Protein AF-A0A2V9IGB1-F1 (afdb_monomer)

Structure (mmCIF, N/CA/C/O backbone):
data_AF-A0A2V9IGB1-F1
#
_entry.id   AF-A0A2V9IGB1-F1
#
loop_
_atom_site.group_PDB
_atom_site.id
_atom_site.type_symbol
_atom_site.label_atom_id
_atom_site.label_alt_id
_atom_site.label_comp_id
_atom_site.label_asym_id
_atom_site.label_entity_id
_atom_site.label_seq_id
_atom_site.pdbx_PDB_ins_code
_atom_site.Cartn_x
_atom_site.Cartn_y
_atom_site.Cartn_z
_atom_site.occupancy
_atom_site.B_iso_or_equiv
_atom_site.auth_seq_id
_atom_site.auth_comp_id
_atom_site.auth_asym_id
_atom_site.auth_atom_id
_atom_site.pdbx_PDB_model_num
ATOM 1 N N . MET A 1 1 ? -12.750 -5.249 -9.986 1.00 53.78 1 MET A N 1
ATOM 2 C CA . MET A 1 1 ? -11.640 -4.457 -9.427 1.00 53.78 1 MET A CA 1
ATOM 3 C C . MET A 1 1 ? -12.175 -3.079 -9.100 1.00 53.78 1 MET A C 1
ATOM 5 O O . MET A 1 1 ? -12.977 -2.564 -9.880 1.00 53.78 1 MET A O 1
ATOM 9 N N . ALA A 1 2 ? -11.853 -2.563 -7.915 1.00 64.25 2 ALA A N 1
ATOM 10 C CA . ALA A 1 2 ? -12.215 -1.205 -7.528 1.00 64.25 2 ALA A CA 1
ATOM 11 C C . ALA A 1 2 ? -11.298 -0.230 -8.270 1.00 64.25 2 ALA A C 1
ATOM 13 O O . ALA A 1 2 ? -10.141 -0.547 -8.524 1.00 64.25 2 ALA A O 1
ATOM 14 N N . LYS A 1 3 ? -11.817 0.936 -8.647 1.00 85.62 3 LYS A N 1
ATOM 15 C CA . LYS A 1 3 ? -10.981 1.981 -9.240 1.00 85.62 3 LYS A CA 1
ATOM 16 C C . LYS A 1 3 ? -10.212 2.690 -8.135 1.00 85.62 3 LYS A C 1
ATOM 18 O O . LYS A 1 3 ? -10.813 3.018 -7.112 1.00 85.62 3 LYS A O 1
ATOM 23 N N . VAL A 1 4 ? -8.923 2.948 -8.340 1.00 94.12 4 VAL A N 1
ATOM 24 C CA . VAL A 1 4 ? -8.075 3.570 -7.315 1.00 94.12 4 VAL A CA 1
ATOM 25 C C . VAL A 1 4 ? -8.613 4.940 -6.880 1.00 94.12 4 VAL A C 1
ATOM 27 O O . VAL A 1 4 ? -8.584 5.266 -5.700 1.00 94.12 4 VAL A O 1
ATOM 30 N N . GLU A 1 5 ? -9.245 5.686 -7.788 1.00 93.38 5 GLU A N 1
ATOM 31 C CA . GLU A 1 5 ? -9.836 7.006 -7.528 1.00 93.38 5 GLU A CA 1
ATOM 32 C C . GLU A 1 5 ? -11.113 6.955 -6.671 1.00 93.38 5 GLU A C 1
ATOM 34 O O . GLU A 1 5 ? -11.655 7.990 -6.288 1.00 93.38 5 GLU A O 1
ATOM 39 N N . GLN A 1 6 ? -11.637 5.757 -6.397 1.00 93.75 6 GLN 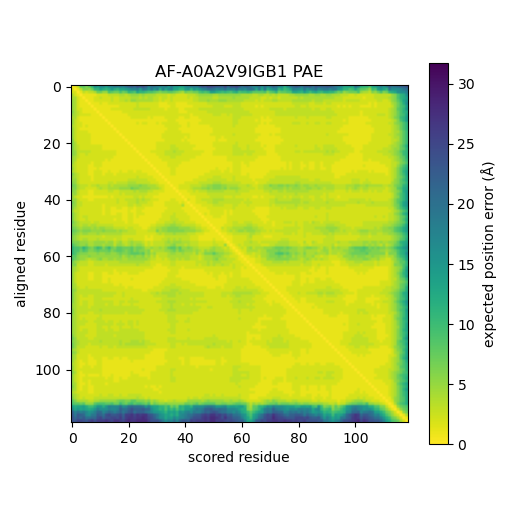A N 1
ATOM 40 C CA . GLN A 1 6 ? -12.736 5.546 -5.449 1.00 93.75 6 GLN A CA 1
ATOM 41 C C . GLN A 1 6 ? -12.230 5.263 -4.031 1.00 93.75 6 GLN A C 1
ATOM 43 O O . GLN A 1 6 ? -13.033 5.283 -3.100 1.00 93.75 6 GLN A O 1
ATOM 48 N N . LEU A 1 7 ? -10.934 4.976 -3.880 1.00 96.12 7 LEU A N 1
ATOM 49 C CA . LEU A 1 7 ? -10.313 4.545 -2.630 1.00 96.12 7 LEU A CA 1
ATOM 50 C C . LEU A 1 7 ? -9.222 5.491 -2.137 1.00 96.12 7 LEU A C 1
ATOM 52 O O . LEU A 1 7 ? -8.964 5.494 -0.940 1.00 96.12 7 LEU A O 1
ATOM 56 N N . ILE A 1 8 ? -8.577 6.258 -3.018 1.00 97.31 8 ILE A N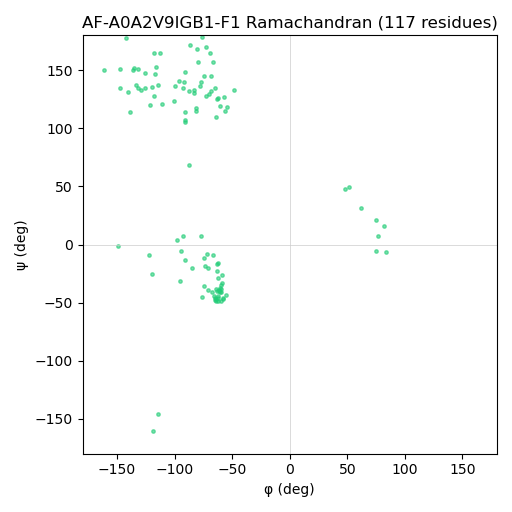 1
ATOM 57 C CA . ILE A 1 8 ? -7.486 7.178 -2.687 1.00 97.31 8 ILE A CA 1
ATOM 58 C C . ILE A 1 8 ? -7.753 8.545 -3.331 1.00 97.31 8 ILE A C 1
ATOM 60 O O . ILE A 1 8 ? -8.123 8.621 -4.506 1.00 97.31 8 ILE A O 1
ATOM 64 N N . ASP A 1 9 ? -7.569 9.628 -2.569 1.00 96.81 9 ASP A N 1
ATOM 65 C CA . ASP A 1 9 ? -7.760 10.983 -3.086 1.00 96.81 9 ASP A CA 1
ATOM 66 C C . ASP A 1 9 ? -6.716 11.367 -4.153 1.00 96.81 9 ASP A C 1
ATOM 68 O O . ASP A 1 9 ? -5.621 10.808 -4.237 1.00 96.81 9 ASP A O 1
ATOM 72 N N . ALA A 1 10 ? -7.063 12.338 -5.000 1.00 96.31 10 ALA A N 1
ATOM 73 C CA . ALA A 1 10 ? -6.245 12.695 -6.159 1.00 96.31 10 ALA A CA 1
ATOM 74 C C . ALA A 1 10 ? -4.835 13.179 -5.779 1.00 96.31 10 ALA A C 1
ATOM 76 O O . ALA A 1 10 ? -3.863 12.798 -6.428 1.00 96.31 10 ALA A O 1
ATOM 77 N N . SER A 1 11 ? -4.717 13.980 -4.716 1.00 97.00 11 SER A N 1
ATOM 78 C CA . SER A 1 11 ? -3.425 14.466 -4.218 1.00 97.00 11 SER A CA 1
ATOM 79 C C . SER A 1 11 ? -2.530 13.335 -3.717 1.00 97.00 11 SER A C 1
ATOM 81 O O . SER A 1 11 ? -1.323 13.348 -3.936 1.00 97.00 11 SER A O 1
ATOM 83 N N . SER A 1 12 ? -3.118 12.339 -3.062 1.00 97.94 12 SER A N 1
ATOM 84 C CA . SER A 1 12 ? -2.409 11.198 -2.500 1.00 97.94 12 SER A CA 1
ATOM 85 C C . SER A 1 12 ? -1.973 10.232 -3.598 1.00 97.94 12 SER A C 1
ATOM 87 O O . SER A 1 12 ? -0.869 9.703 -3.526 1.00 97.94 12 SER A O 1
ATOM 89 N N . LEU A 1 13 ? -2.778 10.061 -4.653 1.00 98.12 13 LEU A N 1
ATOM 90 C CA . LEU A 1 13 ? -2.370 9.322 -5.853 1.00 98.12 13 LEU A CA 1
ATOM 91 C C . LEU A 1 13 ? -1.121 9.931 -6.498 1.00 98.12 13 LEU A C 1
ATOM 93 O O . LEU A 1 13 ? -0.192 9.205 -6.847 1.00 98.12 13 LEU A O 1
ATOM 97 N N . GLU A 1 14 ? -1.091 11.255 -6.653 1.00 98.06 14 GLU A N 1
ATOM 98 C CA . GLU A 1 14 ? 0.059 11.970 -7.215 1.00 98.06 14 GLU A CA 1
ATOM 99 C C . GLU A 1 14 ? 1.294 11.829 -6.313 1.00 98.06 14 GLU A C 1
ATOM 101 O O . GLU A 1 14 ? 2.337 11.366 -6.775 1.00 98.06 14 GLU A O 1
ATOM 106 N N . ALA A 1 15 ? 1.146 12.064 -5.005 1.00 98.44 15 ALA A N 1
ATOM 107 C CA . ALA A 1 15 ? 2.233 11.918 -4.036 1.00 98.44 15 ALA A CA 1
ATOM 108 C C . ALA A 1 15 ? 2.802 10.487 -3.969 1.00 98.44 15 ALA A C 1
ATOM 110 O O . ALA A 1 15 ? 4.013 10.295 -3.815 1.00 98.44 15 ALA A O 1
ATOM 111 N N . MET A 1 16 ? 1.953 9.460 -4.090 1.00 98.62 16 MET A N 1
ATOM 112 C CA . MET A 1 16 ? 2.404 8.067 -4.150 1.00 98.62 16 MET A CA 1
ATOM 113 C C . MET A 1 16 ? 3.238 7.799 -5.401 1.00 98.62 16 MET A C 1
ATOM 115 O O . MET A 1 16 ? 4.299 7.187 -5.288 1.00 98.62 16 MET A O 1
ATOM 119 N N . ARG A 1 17 ? 2.787 8.264 -6.574 1.00 98.69 17 ARG A N 1
ATOM 120 C CA . ARG A 1 17 ? 3.520 8.097 -7.841 1.00 98.69 17 ARG A CA 1
ATOM 121 C C . ARG A 1 17 ? 4.896 8.745 -7.767 1.00 98.69 17 ARG A C 1
ATOM 123 O O . ARG A 1 17 ? 5.882 8.078 -8.064 1.00 98.69 17 ARG A O 1
ATOM 130 N N . GLU A 1 18 ? 4.961 9.990 -7.296 1.00 98.56 18 GLU A N 1
ATOM 131 C CA . GLU A 1 18 ? 6.225 10.705 -7.089 1.00 98.56 18 GLU A CA 1
ATOM 132 C C . GLU A 1 18 ? 7.143 9.937 -6.129 1.00 98.56 18 GLU A C 1
ATOM 134 O O . GLU A 1 18 ? 8.304 9.684 -6.440 1.00 98.56 18 GLU A O 1
ATOM 139 N N . THR A 1 19 ? 6.611 9.465 -4.998 1.00 98.75 19 THR A N 1
ATOM 140 C CA . THR A 1 19 ? 7.404 8.712 -4.015 1.00 98.75 19 THR A CA 1
ATOM 141 C C . THR A 1 19 ? 7.948 7.395 -4.585 1.00 98.75 19 THR A C 1
ATOM 143 O O . THR A 1 19 ? 9.085 7.012 -4.296 1.00 98.75 19 THR A O 1
ATOM 146 N N . ILE A 1 20 ? 7.148 6.674 -5.374 1.00 98.75 20 ILE A N 1
ATOM 147 C CA . ILE A 1 20 ? 7.568 5.422 -6.021 1.00 98.75 20 ILE A CA 1
ATOM 148 C C . ILE A 1 20 ? 8.639 5.712 -7.078 1.00 98.75 20 ILE A C 1
ATOM 150 O O . ILE A 1 20 ? 9.631 4.984 -7.167 1.00 98.75 20 ILE A O 1
ATOM 154 N N . GLU A 1 21 ? 8.486 6.789 -7.850 1.00 98.56 21 GLU A N 1
ATOM 155 C CA . GLU A 1 21 ? 9.483 7.228 -8.827 1.00 98.56 21 GLU A CA 1
ATOM 156 C C . GLU A 1 21 ? 10.811 7.608 -8.153 1.00 98.56 21 GLU A C 1
ATOM 158 O O . GLU A 1 21 ? 11.873 7.141 -8.573 1.00 98.56 21 GLU A O 1
ATOM 163 N N . GLU A 1 22 ? 10.771 8.354 -7.046 1.00 98.56 22 GLU A N 1
ATOM 164 C CA . GLU A 1 22 ? 11.945 8.669 -6.219 1.00 98.56 22 GLU A CA 1
ATOM 165 C C . GLU A 1 22 ? 12.625 7.406 -5.668 1.00 98.56 22 GLU A C 1
ATOM 167 O O . GLU A 1 22 ? 13.856 7.330 -5.579 1.00 98.56 22 GLU A O 1
ATOM 172 N N . ALA A 1 23 ? 11.833 6.378 -5.349 1.00 98.50 23 ALA A N 1
ATOM 173 C CA . ALA A 1 23 ? 12.309 5.054 -4.963 1.00 98.50 23 ALA A CA 1
ATOM 174 C C . ALA A 1 23 ? 12.788 4.202 -6.156 1.00 98.50 23 ALA A C 1
ATOM 176 O O . ALA A 1 23 ? 13.124 3.031 -5.976 1.00 98.50 23 ALA A O 1
ATOM 177 N N . ARG A 1 24 ? 12.871 4.775 -7.366 1.00 98.31 24 ARG A N 1
ATOM 178 C CA . ARG A 1 24 ? 13.292 4.117 -8.618 1.00 98.31 24 ARG A CA 1
ATOM 179 C C . ARG A 1 24 ? 12.381 2.961 -9.032 1.00 98.31 24 ARG A C 1
ATOM 181 O O . ARG A 1 24 ? 12.844 1.992 -9.629 1.00 98.31 24 ARG A O 1
ATOM 188 N N . GLY A 1 25 ? 11.097 3.056 -8.696 1.00 98.25 25 GLY A N 1
ATOM 189 C CA . GLY A 1 25 ? 10.107 2.013 -8.952 1.00 98.25 25 GLY A CA 1
ATOM 190 C C . GLY A 1 25 ? 10.183 0.822 -7.997 1.00 98.25 25 GLY A C 1
ATOM 191 O O . GLY A 1 25 ? 9.479 -0.159 -8.228 1.00 98.25 25 GLY A O 1
ATOM 192 N N . ASN A 1 26 ? 11.012 0.887 -6.949 1.00 98.69 26 ASN A N 1
ATOM 193 C CA . ASN A 1 26 ? 11.030 -0.129 -5.901 1.00 98.69 26 ASN A CA 1
ATOM 194 C C . ASN A 1 26 ? 9.756 -0.077 -5.056 1.00 98.69 26 ASN A C 1
ATOM 196 O O . ASN A 1 26 ? 9.002 0.897 -5.067 1.00 98.69 26 ASN A O 1
ATOM 200 N N . GLU A 1 27 ? 9.543 -1.140 -4.293 1.00 98.56 27 GLU A N 1
ATOM 201 C CA . GLU A 1 27 ? 8.442 -1.235 -3.353 1.00 98.56 27 GLU A CA 1
ATOM 202 C C . GLU A 1 27 ? 8.580 -0.204 -2.221 1.00 98.56 27 GLU A C 1
ATOM 204 O O . GLU A 1 27 ? 9.651 -0.001 -1.637 1.00 98.56 27 GLU A O 1
ATOM 209 N N . VAL A 1 28 ? 7.478 0.465 -1.910 1.00 98.75 28 VAL A N 1
ATOM 210 C CA . VAL A 1 28 ? 7.342 1.484 -0.876 1.00 98.75 28 VAL A CA 1
ATOM 211 C C . VAL A 1 28 ? 6.149 1.111 -0.009 1.00 98.75 28 VAL A C 1
ATOM 213 O O . VAL A 1 28 ? 5.077 0.791 -0.512 1.00 98.75 28 VAL A O 1
ATOM 216 N N . PHE A 1 29 ? 6.337 1.173 1.306 1.00 98.44 29 PHE A N 1
ATOM 217 C CA . PHE A 1 29 ? 5.287 0.921 2.284 1.00 98.44 29 PHE A CA 1
ATOM 218 C C . PHE A 1 29 ? 4.746 2.250 2.798 1.00 98.44 29 PHE A C 1
ATOM 220 O O . PHE A 1 29 ? 5.496 3.075 3.331 1.00 98.44 29 PHE A O 1
ATOM 227 N N . PHE A 1 30 ? 3.445 2.445 2.660 1.00 98.50 30 PHE A N 1
ATOM 228 C CA . PHE A 1 30 ? 2.723 3.655 3.007 1.00 98.50 30 PHE A CA 1
ATOM 229 C C . PHE A 1 30 ? 1.718 3.396 4.129 1.00 98.50 30 PHE A C 1
ATOM 231 O O . PHE A 1 30 ? 1.171 2.302 4.267 1.00 98.50 30 PHE A O 1
ATOM 238 N N . LEU A 1 31 ? 1.430 4.446 4.890 1.00 98.00 31 LEU A N 1
ATOM 239 C CA . LEU A 1 31 ? 0.264 4.543 5.760 1.00 98.00 31 LEU A CA 1
ATOM 240 C C . LEU A 1 31 ? -0.648 5.643 5.226 1.00 98.00 31 LEU A C 1
ATOM 242 O O . LEU A 1 31 ? -0.165 6.719 4.890 1.00 98.00 31 LEU A O 1
ATOM 246 N N . ALA A 1 32 ? -1.948 5.387 5.209 1.00 97.44 32 ALA A N 1
ATOM 247 C CA . ALA A 1 32 ? -2.977 6.355 4.872 1.00 97.44 32 ALA A CA 1
ATOM 248 C C . ALA A 1 32 ? -4.022 6.435 5.987 1.00 97.44 32 ALA A C 1
ATOM 250 O O . ALA A 1 32 ? -4.339 5.433 6.640 1.00 97.44 32 ALA A O 1
ATOM 251 N N . ARG A 1 33 ? -4.588 7.626 6.180 1.00 96.12 33 ARG A N 1
ATOM 252 C CA . ARG A 1 33 ? -5.792 7.823 6.993 1.00 96.12 33 ARG A CA 1
ATOM 253 C C . ARG A 1 33 ? -7.014 7.716 6.095 1.00 96.12 33 ARG A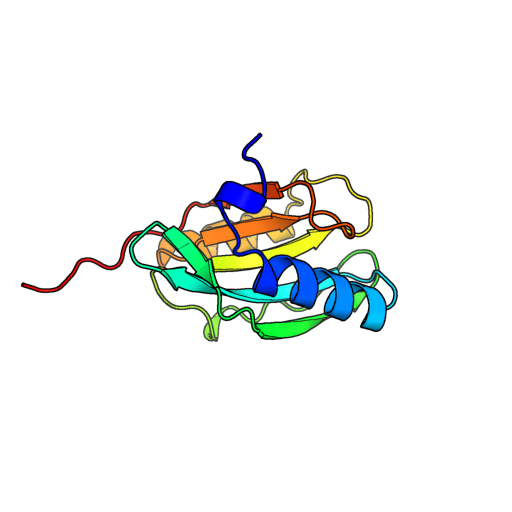 C 1
ATOM 255 O O . ARG A 1 33 ? -6.942 8.055 4.919 1.00 96.12 33 ARG A O 1
ATOM 262 N N . LEU A 1 34 ? -8.125 7.234 6.642 1.00 95.00 34 LEU A N 1
ATOM 263 C CA . LEU A 1 34 ? -9.408 7.271 5.949 1.00 95.00 34 LEU A CA 1
ATOM 264 C C . LEU A 1 34 ? -10.243 8.446 6.444 1.00 95.00 34 LEU A C 1
ATOM 266 O O . LEU A 1 34 ? -10.357 8.661 7.654 1.00 95.00 34 LEU A O 1
ATOM 270 N N . ASP A 1 35 ? -10.865 9.150 5.503 1.00 92.44 35 ASP A N 1
ATOM 271 C CA . ASP A 1 35 ? -11.871 10.159 5.807 1.00 92.44 35 ASP A CA 1
ATOM 272 C C . ASP A 1 35 ? -13.220 9.508 6.182 1.00 92.44 35 ASP A C 1
ATOM 274 O O . ASP A 1 35 ? -13.401 8.286 6.137 1.00 92.44 35 ASP A O 1
ATOM 278 N N . ASP A 1 36 ? -14.220 10.330 6.512 1.00 88.56 36 ASP A N 1
ATOM 279 C CA . ASP A 1 36 ? -15.565 9.855 6.875 1.00 88.56 36 ASP A CA 1
ATOM 280 C C . ASP A 1 36 ? -16.286 9.092 5.743 1.00 88.56 36 ASP A C 1
ATOM 282 O O . ASP A 1 36 ? -17.283 8.398 5.977 1.00 88.56 36 ASP A O 1
ATOM 286 N N . ARG A 1 37 ? -15.806 9.219 4.501 1.00 88.62 37 ARG A N 1
ATOM 287 C CA . ARG A 1 37 ? -16.334 8.540 3.312 1.00 88.62 37 ARG A CA 1
ATOM 288 C C . ARG A 1 37 ? -15.580 7.245 3.006 1.00 88.62 37 ARG A C 1
ATOM 290 O O . ARG A 1 37 ? -16.029 6.501 2.137 1.00 88.62 37 ARG A O 1
ATOM 297 N N . GLY A 1 38 ? -14.506 6.945 3.739 1.00 91.00 38 GLY A N 1
ATOM 298 C CA . GLY A 1 38 ? -13.636 5.796 3.500 1.00 91.00 38 GLY A CA 1
ATOM 299 C C . GLY A 1 38 ? -12.600 6.027 2.398 1.00 91.00 38 GLY A C 1
ATOM 300 O O . GLY A 1 38 ? -12.035 5.055 1.905 1.00 91.00 38 GLY A O 1
ATOM 301 N N . MET A 1 39 ? -12.364 7.281 2.003 1.00 95.00 39 MET A N 1
ATOM 302 C CA . MET A 1 39 ? -11.326 7.664 1.049 1.00 95.00 39 MET A CA 1
ATOM 303 C C . MET A 1 39 ? -9.988 7.809 1.774 1.00 95.00 39 MET A C 1
ATOM 305 O O . MET A 1 39 ? -9.902 8.495 2.793 1.00 95.00 39 MET A O 1
ATOM 309 N N . ALA A 1 40 ? -8.945 7.178 1.246 1.00 96.62 40 ALA A N 1
ATOM 310 C CA . ALA A 1 40 ? -7.591 7.301 1.754 1.00 96.62 40 ALA A CA 1
ATOM 311 C C . ALA A 1 40 ? -7.002 8.670 1.405 1.00 96.62 40 ALA A C 1
ATOM 313 O O . ALA A 1 40 ? -6.989 9.083 0.243 1.00 96.62 40 ALA A O 1
ATOM 314 N N . HIS A 1 41 ? -6.501 9.346 2.430 1.00 95.50 41 HIS A N 1
ATOM 315 C CA . HIS A 1 41 ? -5.848 10.646 2.370 1.00 95.50 41 HIS A CA 1
ATOM 316 C C . HIS A 1 41 ? -4.671 10.684 3.360 1.00 95.50 41 HIS A C 1
ATOM 318 O O . HIS A 1 41 ? -4.427 9.717 4.090 1.00 95.50 41 HIS A O 1
ATOM 324 N N . GLU A 1 42 ? -3.930 11.799 3.389 1.00 94.44 42 GLU A N 1
ATOM 325 C CA . GLU A 1 42 ? -2.772 11.985 4.286 1.00 94.44 42 GLU A CA 1
ATOM 326 C C . GLU A 1 42 ? -1.770 10.819 4.200 1.00 94.44 42 GLU A C 1
ATOM 328 O O . GLU A 1 42 ? -1.359 10.239 5.208 1.00 94.44 42 GLU A O 1
ATOM 333 N N . ILE A 1 43 ? -1.394 10.446 2.975 1.00 96.69 43 ILE A N 1
ATOM 334 C CA . ILE A 1 43 ? -0.470 9.337 2.752 1.00 96.69 43 ILE A CA 1
ATOM 335 C C . ILE A 1 43 ? 0.942 9.697 3.215 1.00 96.69 43 ILE A C 1
ATOM 337 O O . ILE A 1 43 ? 1.515 10.711 2.822 1.00 96.69 43 ILE A O 1
ATOM 341 N N . VAL A 1 44 ? 1.526 8.814 4.024 1.00 97.62 44 VAL A N 1
ATOM 342 C CA . VAL A 1 44 ? 2.886 8.937 4.547 1.00 97.62 44 VAL A CA 1
ATOM 343 C C . VAL A 1 44 ? 3.706 7.718 4.127 1.00 97.62 44 VAL A C 1
ATOM 345 O O . VAL A 1 44 ? 3.366 6.595 4.508 1.00 97.62 44 VAL A O 1
ATOM 348 N N . PRO A 1 45 ? 4.812 7.896 3.386 1.00 97.94 45 PRO A N 1
ATOM 349 C CA . PRO A 1 45 ? 5.687 6.793 3.020 1.00 97.94 45 PRO A CA 1
ATOM 350 C C . PRO A 1 45 ? 6.635 6.450 4.171 1.00 97.94 45 PRO A C 1
ATOM 352 O O . PRO A 1 45 ? 7.519 7.231 4.527 1.00 97.94 45 PRO A O 1
ATOM 355 N N . LEU A 1 46 ? 6.487 5.255 4.730 1.00 97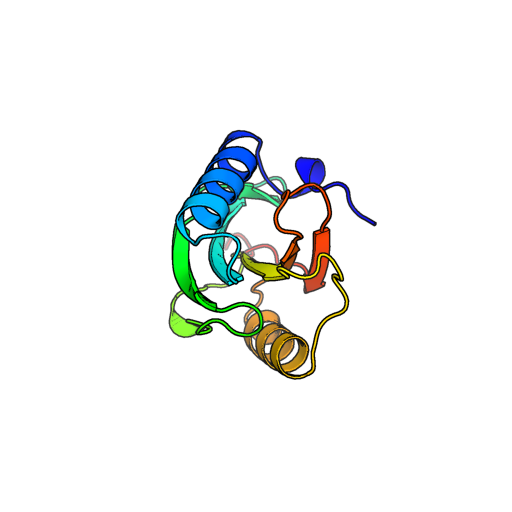.81 46 LEU A N 1
ATOM 356 C CA . LEU A 1 46 ? 7.160 4.823 5.953 1.00 97.81 46 LEU A CA 1
ATOM 357 C C . LEU A 1 46 ? 8.450 4.043 5.697 1.00 97.81 46 LEU A C 1
ATOM 359 O O . LEU A 1 46 ? 9.383 4.123 6.493 1.00 97.81 46 LEU A O 1
ATOM 363 N N . ALA A 1 47 ? 8.524 3.299 4.594 1.00 97.94 47 ALA A N 1
ATOM 364 C CA . ALA A 1 47 ? 9.710 2.532 4.228 1.00 97.94 47 ALA A CA 1
ATOM 365 C C . ALA A 1 47 ? 9.871 2.444 2.708 1.00 97.94 47 ALA A C 1
ATOM 367 O O . ALA A 1 47 ? 8.887 2.486 1.976 1.00 97.94 47 ALA A O 1
ATOM 368 N N . ARG A 1 48 ? 11.121 2.327 2.245 1.00 98.38 48 ARG A N 1
ATOM 369 C CA . ARG A 1 48 ? 11.464 1.985 0.858 1.00 98.38 48 ARG A CA 1
ATOM 370 C C . ARG A 1 48 ? 12.266 0.695 0.858 1.00 98.38 48 ARG A C 1
ATOM 372 O O . ARG A 1 48 ? 13.154 0.524 1.695 1.00 98.38 48 ARG A O 1
ATOM 379 N N . GLY A 1 49 ? 11.923 -0.190 -0.057 1.00 97.88 49 GLY A N 1
ATOM 380 C CA . GLY A 1 49 ? 12.506 -1.505 -0.213 1.00 97.88 49 GLY A CA 1
ATOM 381 C C . GLY A 1 49 ? 13.255 -1.637 -1.530 1.00 97.88 49 GLY A C 1
ATOM 382 O O . GLY A 1 49 ? 13.867 -0.686 -2.027 1.00 97.88 49 GLY A O 1
ATOM 383 N N . HIS A 1 50 ? 13.203 -2.841 -2.082 1.00 97.75 50 HIS A N 1
ATOM 384 C CA . HIS A 1 50 ? 13.704 -3.158 -3.414 1.00 97.75 50 HIS A CA 1
ATOM 385 C C . HIS A 1 50 ? 12.558 -3.669 -4.300 1.00 97.75 50 HIS A C 1
ATOM 387 O O . HIS A 1 50 ? 11.391 -3.402 -4.036 1.00 97.75 50 HIS A O 1
ATOM 393 N N . ASP A 1 51 ? 12.883 -4.365 -5.380 1.00 95.19 51 ASP A N 1
ATOM 394 C CA . ASP A 1 51 ? 11.944 -4.842 -6.400 1.00 95.19 51 ASP A CA 1
ATOM 395 C C . ASP A 1 51 ? 10.943 -5.921 -5.940 1.00 95.19 51 ASP A C 1
ATOM 397 O O . ASP A 1 51 ? 10.046 -6.284 -6.700 1.00 95.19 51 ASP A O 1
ATOM 401 N N . SER A 1 52 ? 11.119 -6.471 -4.738 1.00 92.25 52 SER A N 1
ATOM 402 C CA . SER A 1 52 ? 10.416 -7.678 -4.287 1.00 92.25 52 SER A CA 1
ATOM 403 C C . SER A 1 52 ? 10.154 -7.750 -2.781 1.00 92.25 52 SER A C 1
ATOM 405 O O . SER A 1 52 ? 9.603 -8.750 -2.321 1.00 92.25 52 SER A O 1
ATOM 407 N N . ALA A 1 53 ? 10.587 -6.749 -2.009 1.00 94.12 53 ALA A N 1
ATOM 408 C CA . ALA A 1 53 ? 10.255 -6.653 -0.592 1.00 94.12 53 ALA A CA 1
ATOM 409 C C . ALA A 1 53 ? 10.457 -5.233 -0.051 1.00 94.12 53 ALA A C 1
ATOM 411 O O . ALA A 1 53 ? 11.402 -4.527 -0.427 1.00 94.12 53 ALA A O 1
ATOM 412 N N . VAL A 1 54 ? 9.652 -4.883 0.954 1.00 97.56 54 VAL A N 1
ATOM 413 C CA . VAL A 1 54 ? 9.771 -3.673 1.774 1.00 97.56 54 VAL A CA 1
ATOM 414 C C . VAL A 1 54 ? 9.562 -3.989 3.263 1.00 97.56 54 VAL A C 1
ATOM 416 O O . VAL A 1 54 ? 8.823 -4.912 3.608 1.00 97.56 54 VAL A O 1
ATOM 419 N N . PRO A 1 55 ? 10.186 -3.243 4.195 1.00 96.19 55 PRO A N 1
ATOM 420 C CA . PRO A 1 55 ? 9.867 -3.366 5.615 1.00 96.19 55 PRO A CA 1
ATOM 421 C C . PRO A 1 55 ? 8.408 -2.990 5.934 1.00 96.19 55 PRO A C 1
ATOM 423 O O . PRO A 1 55 ? 7.978 -1.869 5.664 1.00 96.19 55 PRO A O 1
ATOM 426 N N . ALA A 1 56 ? 7.679 -3.890 6.602 1.00 93.00 56 ALA A N 1
ATOM 427 C CA . ALA A 1 56 ? 6.321 -3.644 7.091 1.00 93.00 56 ALA A CA 1
ATOM 428 C C . ALA A 1 56 ? 6.337 -3.081 8.527 1.00 93.00 56 ALA A C 1
ATOM 430 O O . ALA A 1 56 ? 6.570 -3.796 9.503 1.00 93.00 56 ALA A O 1
ATOM 431 N N . LEU A 1 57 ? 6.078 -1.780 8.682 1.00 92.38 57 LEU A N 1
ATOM 432 C CA . LEU A 1 57 ? 6.108 -1.082 9.978 1.00 92.38 57 LEU A CA 1
ATOM 433 C C . LEU A 1 57 ? 4.751 -1.160 10.698 1.00 92.38 57 LEU A C 1
ATOM 435 O O . LEU A 1 57 ? 4.059 -0.168 10.875 1.00 92.38 57 LEU A O 1
ATOM 439 N N . MET A 1 58 ? 4.357 -2.350 11.146 1.00 85.88 58 MET A N 1
ATOM 440 C CA . MET A 1 58 ? 2.989 -2.654 11.616 1.00 85.88 58 MET A CA 1
ATOM 441 C C . MET A 1 58 ? 2.531 -1.872 12.862 1.00 85.88 58 MET A C 1
ATOM 443 O O . MET A 1 58 ? 1.333 -1.732 13.118 1.00 85.88 58 MET A O 1
ATOM 447 N N . GLN A 1 59 ? 3.464 -1.374 13.675 1.00 88.56 59 GLN A N 1
ATOM 448 C CA . GLN A 1 59 ? 3.150 -0.689 14.936 1.00 88.56 59 GLN A CA 1
ATOM 449 C C . GLN A 1 59 ? 2.574 0.719 14.741 1.00 88.56 59 GLN A C 1
ATOM 451 O O . GLN A 1 59 ? 1.952 1.249 15.658 1.00 88.56 59 GLN A O 1
ATOM 456 N N . VAL A 1 60 ? 2.754 1.317 13.562 1.00 89.00 60 VAL A N 1
ATOM 457 C CA . VAL A 1 60 ? 2.330 2.700 13.285 1.00 89.00 60 VAL A CA 1
ATOM 458 C C . VAL A 1 60 ? 0.865 2.816 12.852 1.00 89.00 60 VAL A C 1
ATOM 460 O O . VAL A 1 60 ? 0.286 3.894 12.961 1.00 89.00 60 VAL A O 1
ATOM 463 N N . ALA A 1 61 ? 0.266 1.720 12.374 1.00 91.19 61 ALA A N 1
ATOM 464 C CA . ALA A 1 61 ? -1.109 1.694 11.887 1.00 91.19 61 ALA A CA 1
ATOM 465 C C . ALA A 1 61 ? -2.099 1.420 13.030 1.00 91.19 61 ALA A C 1
ATOM 467 O O . ALA A 1 61 ? -1.910 0.500 13.832 1.00 91.19 61 ALA A O 1
ATOM 468 N N . GLY A 1 62 ? -3.164 2.213 13.107 1.00 91.62 62 GLY A N 1
ATOM 469 C CA . GLY A 1 62 ? -4.268 2.061 14.053 1.00 91.62 62 GLY A CA 1
ATOM 470 C C . GLY A 1 62 ? -5.575 1.680 13.359 1.00 91.62 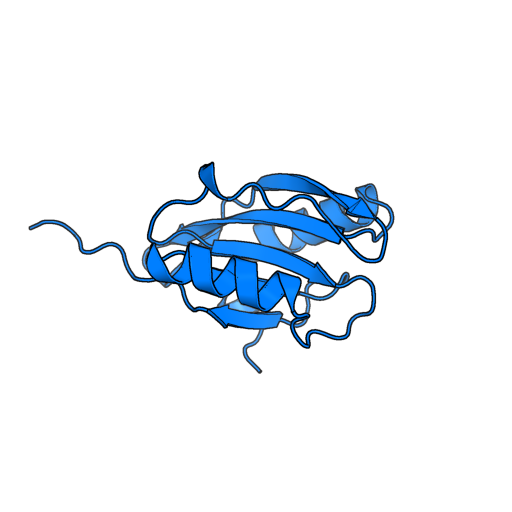62 GLY A C 1
ATOM 471 O O . GLY A 1 62 ? -5.707 1.812 12.148 1.00 91.62 62 GLY A O 1
ATOM 472 N N . GLN A 1 63 ? -6.567 1.221 14.129 1.00 93.56 63 GLN A N 1
ATOM 473 C CA . GLN A 1 63 ? -7.891 0.873 13.595 1.00 93.56 63 GLN A CA 1
ATOM 474 C C . GLN A 1 63 ? -8.439 1.981 12.684 1.00 93.56 63 GLN A C 1
ATOM 476 O O . GLN A 1 63 ? -8.426 3.148 13.073 1.00 93.56 63 GLN A O 1
ATOM 481 N N . GLY A 1 64 ? -8.949 1.610 11.511 1.00 93.88 64 GLY A N 1
ATOM 482 C CA . GLY A 1 64 ? -9.484 2.541 10.516 1.00 93.88 64 GLY A CA 1
ATOM 483 C C . GLY A 1 64 ? -8.440 3.177 9.598 1.00 93.88 64 GLY A C 1
ATOM 484 O O . GLY A 1 64 ? -8.827 3.859 8.657 1.00 93.88 64 GLY A O 1
ATOM 485 N N . ASP A 1 65 ? -7.149 2.948 9.836 1.00 96.06 65 ASP A N 1
ATOM 486 C CA . ASP A 1 65 ? -6.103 3.295 8.875 1.00 96.06 65 ASP A CA 1
ATOM 487 C C . ASP A 1 65 ? -5.996 2.237 7.778 1.00 96.06 65 ASP A C 1
ATOM 489 O O . ASP A 1 65 ? -6.507 1.120 7.905 1.00 96.06 65 ASP A O 1
ATOM 493 N N . VAL A 1 66 ? -5.258 2.573 6.725 1.00 97.25 66 VAL A N 1
ATOM 494 C CA . VAL A 1 66 ? -4.895 1.643 5.659 1.00 97.25 66 VAL A CA 1
ATOM 495 C C . VAL A 1 66 ? -3.386 1.646 5.484 1.00 97.25 66 VAL A C 1
ATOM 497 O O . VAL A 1 66 ? -2.764 2.706 5.424 1.00 97.25 66 VAL A O 1
ATOM 500 N N . VAL A 1 67 ? -2.795 0.460 5.373 1.00 98.00 67 VAL A N 1
ATOM 501 C CA . VAL A 1 67 ? -1.436 0.311 4.851 1.00 98.00 67 VAL A CA 1
ATOM 502 C C . VAL A 1 67 ? -1.490 -0.022 3.369 1.00 98.00 67 VAL A C 1
ATOM 504 O O . VAL A 1 67 ? -2.364 -0.769 2.923 1.00 98.00 67 VAL A O 1
ATOM 507 N N . ILE A 1 68 ? -0.570 0.552 2.605 1.00 98.25 68 ILE A N 1
ATOM 508 C CA . ILE A 1 68 ? -0.530 0.396 1.153 1.00 98.25 68 ILE A CA 1
ATOM 509 C C . ILE A 1 68 ? 0.902 0.088 0.745 1.00 98.25 68 ILE A C 1
ATOM 511 O O . ILE A 1 68 ? 1.822 0.743 1.230 1.00 98.25 68 ILE A O 1
ATOM 515 N N . HIS A 1 69 ? 1.106 -0.860 -0.161 1.00 98.50 69 HIS A N 1
ATOM 516 C CA . HIS A 1 69 ? 2.391 -1.033 -0.835 1.00 98.50 69 HIS A CA 1
ATOM 517 C C . HIS A 1 69 ? 2.204 -1.243 -2.332 1.00 98.50 69 HIS A C 1
ATOM 519 O O . HIS A 1 69 ? 1.154 -1.698 -2.788 1.00 98.50 69 HIS A O 1
ATOM 525 N N . ASN A 1 70 ? 3.201 -0.848 -3.119 1.00 98.56 70 ASN A N 1
ATOM 526 C CA . ASN A 1 70 ? 3.188 -1.073 -4.559 1.00 98.56 70 ASN A CA 1
ATOM 527 C C . ASN A 1 70 ? 3.877 -2.390 -4.914 1.00 98.56 70 ASN A C 1
ATOM 529 O O . ASN A 1 70 ? 4.946 -2.679 -4.404 1.00 98.56 70 ASN A O 1
ATOM 533 N N . HIS A 1 71 ? 3.333 -3.147 -5.860 1.00 98.25 71 HIS A N 1
ATOM 534 C CA . HIS A 1 71 ? 4.060 -4.231 -6.513 1.00 98.25 71 HIS A CA 1
ATOM 535 C C . HIS A 1 71 ? 4.773 -3.693 -7.763 1.00 98.25 71 HIS A C 1
ATOM 537 O O . HIS A 1 71 ? 4.098 -3.357 -8.745 1.00 98.25 71 HIS A O 1
ATOM 543 N N . PRO A 1 72 ? 6.124 -3.669 -7.796 1.00 97.75 72 PRO A N 1
ATOM 544 C CA . PRO A 1 72 ? 6.879 -3.197 -8.960 1.00 97.75 72 PRO A CA 1
ATOM 545 C C . PRO A 1 72 ? 6.591 -3.973 -10.248 1.00 97.75 72 PRO A C 1
ATOM 547 O O . PRO A 1 72 ? 6.711 -3.437 -11.347 1.00 97.75 72 PRO A O 1
ATOM 550 N N . SER A 1 73 ? 6.176 -5.236 -10.115 1.00 97.00 73 SER A N 1
ATOM 551 C CA . SER A 1 73 ? 5.819 -6.112 -11.234 1.00 97.00 73 SER A CA 1
ATOM 552 C C . SER A 1 73 ? 4.509 -5.727 -11.932 1.00 97.00 73 SER A C 1
ATOM 554 O O . SER A 1 73 ? 4.266 -6.173 -13.052 1.00 97.00 73 SER A O 1
ATOM 556 N N . GLY A 1 74 ? 3.640 -4.956 -11.267 1.00 96.00 74 GLY A N 1
ATOM 557 C CA . GLY A 1 74 ? 2.268 -4.687 -11.703 1.00 96.00 74 GLY A CA 1
ATOM 558 C C . GLY A 1 74 ? 1.286 -5.848 -11.495 1.00 96.00 74 GLY A C 1
ATOM 559 O O . GLY A 1 74 ? 0.091 -5.661 -11.702 1.00 96.00 74 GLY A O 1
ATOM 560 N N . CYS A 1 75 ? 1.746 -7.027 -11.064 1.00 96.62 75 CYS A N 1
ATOM 561 C CA . CYS A 1 75 ? 0.862 -8.112 -10.645 1.00 96.62 75 CYS A CA 1
ATOM 562 C C . CYS A 1 75 ? 0.418 -7.867 -9.203 1.00 96.62 75 CYS A C 1
ATOM 564 O O . CYS A 1 75 ? 1.259 -7.864 -8.308 1.00 96.62 75 CYS A O 1
ATOM 566 N N . LEU A 1 76 ? -0.882 -7.677 -8.976 1.00 97.25 76 LEU A N 1
ATOM 567 C CA . LEU A 1 76 ? -1.424 -7.319 -7.658 1.00 97.25 76 LEU A CA 1
ATOM 568 C C . LEU A 1 76 ? -1.858 -8.525 -6.816 1.00 97.25 76 LEU A C 1
ATOM 570 O O . LEU A 1 76 ? -2.465 -8.346 -5.761 1.00 97.25 76 LEU A O 1
ATOM 574 N N . ASP A 1 77 ? -1.565 -9.746 -7.270 1.00 96.94 77 ASP A N 1
ATOM 575 C CA . ASP A 1 77 ? -1.821 -10.943 -6.477 1.00 96.94 77 ASP A CA 1
ATOM 576 C C . ASP A 1 77 ? -0.967 -10.903 -5.196 1.00 96.94 77 ASP A C 1
ATOM 578 O O . ASP A 1 77 ? 0.259 -10.771 -5.284 1.00 96.94 77 ASP A O 1
ATOM 582 N N . PRO A 1 78 ? -1.580 -11.026 -4.004 1.00 96.88 78 PRO A N 1
ATOM 583 C CA . PRO A 1 78 ? -0.849 -10.967 -2.749 1.00 96.88 78 PRO A CA 1
ATOM 584 C C . PRO A 1 78 ? 0.052 -12.195 -2.582 1.00 96.88 78 PRO A C 1
ATOM 586 O O . PRO A 1 78 ? -0.376 -13.345 -2.718 1.00 96.88 78 PRO A O 1
ATOM 589 N N . SER A 1 79 ? 1.305 -11.951 -2.221 1.00 96.00 79 SER A N 1
ATOM 590 C CA . SER A 1 79 ? 2.264 -12.970 -1.813 1.00 96.00 79 SER A CA 1
ATOM 591 C C . SER A 1 79 ? 1.945 -13.520 -0.413 1.00 96.00 79 SER A C 1
ATOM 593 O O . SER A 1 79 ? 1.110 -12.996 0.327 1.00 96.00 79 SER A O 1
ATOM 595 N N . SER A 1 80 ? 2.618 -14.601 0.001 1.00 97.25 80 SER A N 1
ATOM 596 C CA . SER A 1 80 ? 2.436 -15.137 1.361 1.00 97.25 80 SER A CA 1
ATOM 597 C C . SER A 1 80 ? 2.794 -14.129 2.471 1.00 97.25 80 SER A C 1
ATOM 599 O O . SER A 1 80 ? 2.035 -14.057 3.440 1.00 97.25 80 SER A O 1
ATOM 601 N N . PRO A 1 81 ? 3.882 -13.332 2.357 1.00 96.31 81 PRO A N 1
ATOM 602 C CA . PRO A 1 81 ? 4.123 -12.197 3.250 1.00 96.31 81 PRO A CA 1
ATOM 603 C C . PRO A 1 81 ? 2.974 -11.183 3.296 1.00 96.31 81 PRO A C 1
ATOM 605 O O . PRO A 1 81 ? 2.575 -10.792 4.392 1.00 96.31 81 PRO A O 1
ATOM 608 N N . ASP A 1 82 ? 2.391 -10.822 2.148 1.00 97.12 82 ASP A N 1
ATOM 609 C CA . ASP A 1 82 ? 1.283 -9.856 2.092 1.00 97.12 82 ASP A CA 1
ATOM 610 C C . ASP A 1 82 ? 0.065 -10.365 2.858 1.00 97.12 82 ASP A C 1
ATOM 612 O O . ASP A 1 82 ? -0.504 -9.650 3.681 1.00 97.12 82 ASP A O 1
ATOM 616 N N . ILE A 1 83 ? -0.302 -11.635 2.655 1.00 98.12 83 ILE A N 1
ATOM 617 C CA . ILE A 1 83 ? -1.409 -12.271 3.382 1.00 98.12 83 ILE A CA 1
ATOM 618 C C . ILE A 1 83 ? -1.145 -12.297 4.891 1.00 98.12 83 ILE A C 1
ATOM 620 O O . ILE A 1 83 ? -2.069 -12.063 5.675 1.00 98.12 83 ILE A O 1
ATOM 624 N N . ALA A 1 84 ? 0.092 -12.564 5.317 1.00 97.00 84 ALA A N 1
ATOM 625 C CA . ALA A 1 84 ? 0.448 -12.557 6.733 1.00 97.00 84 ALA A CA 1
ATOM 626 C C . ALA A 1 84 ? 0.303 -11.153 7.342 1.00 97.00 84 ALA A C 1
ATOM 628 O O . ALA A 1 84 ? -0.343 -11.001 8.383 1.00 97.00 84 ALA A O 1
ATOM 629 N N . VAL A 1 85 ? 0.827 -10.128 6.661 1.00 95.81 85 VAL A N 1
ATOM 630 C CA . VAL A 1 85 ? 0.728 -8.725 7.088 1.00 95.81 85 VAL A CA 1
ATOM 631 C C . VAL A 1 85 ? -0.729 -8.270 7.142 1.00 95.81 85 VAL A C 1
ATOM 633 O O . VAL A 1 85 ? -1.172 -7.730 8.158 1.00 95.81 85 VAL A O 1
ATOM 636 N N . ALA A 1 86 ? -1.493 -8.540 6.083 1.00 96.75 86 ALA A N 1
ATOM 637 C CA . ALA A 1 86 ? -2.903 -8.192 5.987 1.00 96.75 86 ALA A CA 1
ATOM 638 C C . ALA A 1 86 ? -3.742 -8.884 7.070 1.00 96.75 86 ALA A C 1
ATOM 640 O O . ALA A 1 86 ? -4.622 -8.258 7.655 1.00 96.75 86 ALA A O 1
ATOM 641 N N . SER A 1 87 ? -3.450 -10.148 7.392 1.00 96.44 87 SER A N 1
ATOM 642 C CA . SER A 1 87 ? -4.151 -10.878 8.456 1.00 96.44 87 SER A CA 1
ATOM 643 C C . SER A 1 87 ? -3.882 -10.277 9.836 1.00 96.44 87 SER A C 1
ATOM 645 O O . SER A 1 87 ? -4.806 -10.094 10.631 1.00 96.44 87 SER A O 1
ATOM 647 N N . GLU A 1 88 ? -2.626 -9.948 10.140 1.00 95.62 88 GLU A N 1
ATOM 648 C CA . GLU A 1 88 ? -2.259 -9.347 11.424 1.00 95.62 88 GLU A CA 1
ATOM 649 C C . GLU A 1 88 ? -2.882 -7.954 11.601 1.00 95.62 88 GLU A C 1
ATOM 651 O O . GLU A 1 88 ? -3.487 -7.662 12.636 1.00 95.62 88 GLU A O 1
ATOM 656 N N . LEU A 1 89 ? -2.765 -7.099 10.584 1.00 95.69 89 LEU A N 1
ATOM 657 C CA . LEU A 1 89 ? -3.300 -5.739 10.606 1.00 95.69 89 LEU A CA 1
ATOM 658 C C . LEU A 1 89 ? -4.834 -5.719 10.540 1.00 95.69 89 LEU A C 1
ATOM 660 O O . LEU A 1 89 ? -5.475 -4.975 11.286 1.00 95.69 89 LEU A O 1
ATOM 664 N N . GLY A 1 90 ? -5.434 -6.598 9.742 1.00 95.06 90 GLY A N 1
ATOM 665 C CA . GLY A 1 90 ? -6.882 -6.742 9.619 1.00 95.06 90 GLY A CA 1
ATOM 666 C C . GLY A 1 90 ? -7.559 -7.107 10.937 1.00 95.06 90 GLY A C 1
ATOM 667 O O . GLY A 1 90 ? -8.583 -6.525 11.287 1.00 95.06 90 GLY A O 1
ATOM 668 N N . ASN A 1 91 ? -6.936 -7.966 11.752 1.00 94.38 91 ASN A N 1
ATOM 669 C CA . ASN A 1 91 ? -7.424 -8.277 13.104 1.00 94.38 91 ASN A CA 1
ATOM 670 C C . ASN A 1 91 ? -7.433 -7.059 14.050 1.00 94.38 91 ASN A C 1
ATOM 672 O O . ASN A 1 91 ? -8.106 -7.074 15.080 1.00 94.38 91 ASN A O 1
ATOM 676 N N . ARG A 1 92 ? -6.707 -5.990 13.704 1.00 93.75 92 ARG A N 1
ATOM 677 C CA . ARG A 1 92 ? -6.682 -4.701 14.414 1.00 93.75 92 ARG A CA 1
ATOM 678 C C . ARG A 1 92 ? -7.598 -3.657 13.755 1.00 93.75 92 ARG A C 1
ATOM 680 O O . ARG A 1 92 ? -7.638 -2.513 14.202 1.00 93.75 92 ARG A O 1
ATOM 687 N N . GLY A 1 93 ? -8.340 -4.041 12.714 1.00 94.81 93 GLY A N 1
ATOM 688 C CA . GLY A 1 93 ? -9.230 -3.176 11.940 1.00 94.81 93 GLY A CA 1
ATOM 689 C C . GLY A 1 93 ? -8.509 -2.227 10.980 1.00 94.81 93 GLY A C 1
ATOM 690 O O . GLY A 1 93 ? -9.077 -1.195 10.625 1.00 94.81 93 GLY A O 1
ATOM 691 N N . VAL A 1 94 ? -7.266 -2.539 10.606 1.00 96.94 94 VAL A N 1
ATOM 692 C CA . VAL A 1 94 ? -6.465 -1.796 9.620 1.00 96.94 94 VAL A CA 1
ATOM 693 C C . VAL A 1 94 ? -6.669 -2.426 8.238 1.00 96.94 94 VAL A C 1
ATOM 695 O O . VAL A 1 94 ? -6.613 -3.648 8.109 1.00 96.94 94 VAL A O 1
ATOM 698 N N . GLY A 1 95 ? -6.888 -1.607 7.210 1.00 97.25 95 GLY A N 1
ATOM 699 C CA . GLY A 1 95 ? -6.978 -2.066 5.822 1.00 97.25 95 GLY A CA 1
ATOM 700 C C . GLY A 1 95 ? -5.605 -2.316 5.196 1.00 97.25 95 GLY A C 1
ATOM 701 O O . GLY A 1 95 ? -4.603 -1.752 5.636 1.00 97.25 95 GLY A O 1
ATOM 702 N N . CYS A 1 96 ? -5.548 -3.148 4.159 1.00 97.75 96 CYS A N 1
ATOM 703 C CA . CYS A 1 96 ? -4.312 -3.480 3.449 1.00 97.75 96 CYS A CA 1
ATOM 704 C C . CYS A 1 96 ? -4.555 -3.522 1.940 1.00 97.75 96 CYS A C 1
ATOM 706 O O . C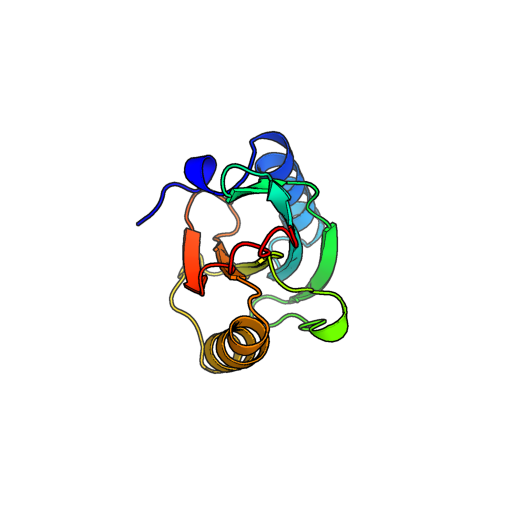YS A 1 96 ? -5.326 -4.365 1.464 1.00 97.75 96 CYS A O 1
ATOM 708 N N . TYR A 1 97 ? -3.937 -2.590 1.208 1.00 98.00 97 TYR A N 1
ATOM 709 C CA . TYR A 1 97 ? -4.093 -2.431 -0.240 1.00 98.00 97 TYR A CA 1
ATOM 710 C C . TYR A 1 97 ? -2.763 -2.665 -0.959 1.00 98.00 97 TYR A C 1
ATOM 712 O O . TYR A 1 97 ? -1.703 -2.291 -0.461 1.00 98.00 97 TYR A O 1
ATOM 720 N N . ILE A 1 98 ? -2.844 -3.223 -2.163 1.00 98.31 98 ILE A N 1
ATOM 721 C CA . ILE A 1 98 ? -1.713 -3.405 -3.072 1.00 98.31 98 ILE A CA 1
ATOM 722 C C . ILE A 1 98 ? -1.999 -2.601 -4.335 1.00 98.31 98 ILE A C 1
ATOM 724 O O . ILE A 1 98 ? -3.070 -2.753 -4.921 1.00 98.31 98 ILE A O 1
ATOM 728 N N . VAL A 1 99 ? -1.065 -1.754 -4.759 1.00 98.50 99 VAL A N 1
ATOM 729 C CA . VAL A 1 99 ? -1.175 -0.962 -5.999 1.00 98.50 99 VAL A CA 1
ATOM 730 C C . VAL A 1 99 ? -0.067 -1.322 -6.982 1.00 98.50 99 VAL A C 1
ATOM 732 O O . VAL A 1 99 ? 0.925 -1.944 -6.613 1.00 98.50 99 VAL A O 1
ATOM 735 N N . ASN A 1 100 ? -0.195 -0.932 -8.246 1.00 98.00 100 ASN A N 1
ATOM 736 C CA . ASN A 1 100 ? 0.933 -0.971 -9.180 1.00 98.00 100 ASN A CA 1
ATOM 737 C C . ASN A 1 100 ? 1.764 0.325 -9.096 1.00 98.00 100 ASN A C 1
ATOM 739 O O . ASN A 1 100 ? 1.358 1.303 -8.471 1.00 98.00 100 ASN A O 1
ATOM 743 N N . ASN A 1 101 ? 2.925 0.365 -9.759 1.00 98.25 101 ASN A N 1
ATOM 744 C CA . ASN A 1 101 ? 3.790 1.557 -9.761 1.00 98.25 101 ASN A CA 1
ATOM 745 C C . ASN A 1 101 ? 3.144 2.797 -10.392 1.00 98.25 101 ASN A C 1
ATOM 747 O O . ASN A 1 101 ? 3.474 3.916 -10.012 1.00 98.25 101 ASN A O 1
ATOM 751 N N . ALA A 1 102 ? 2.233 2.607 -11.349 1.00 97.81 102 ALA A N 1
ATOM 752 C CA . ALA A 1 102 ? 1.469 3.704 -11.934 1.00 97.81 102 ALA A CA 1
ATOM 753 C C . ALA A 1 102 ? 0.371 4.220 -10.991 1.00 97.81 102 ALA A C 1
ATOM 755 O O . ALA A 1 102 ? -0.200 5.278 -11.252 1.00 97.81 102 ALA A O 1
ATOM 756 N N . VAL A 1 103 ? 0.083 3.504 -9.898 1.00 97.75 103 VAL A N 1
ATOM 757 C CA . VAL A 1 103 ? -0.985 3.802 -8.939 1.00 97.75 103 VAL A CA 1
ATOM 758 C C . VAL A 1 103 ? -2.299 4.082 -9.678 1.00 97.75 103 VAL A C 1
ATOM 760 O O . VAL A 1 103 ? -2.938 5.113 -9.479 1.00 97.75 103 VAL A O 1
ATOM 763 N N . ASP A 1 104 ? -2.644 3.219 -10.631 1.00 96.81 104 ASP A N 1
ATOM 764 C CA . ASP A 1 104 ? -3.879 3.284 -11.428 1.00 96.81 104 ASP A CA 1
ATOM 765 C C . ASP A 1 104 ? -4.734 2.011 -11.301 1.00 96.81 104 ASP A C 1
ATOM 767 O O . ASP A 1 104 ? -5.903 2.009 -11.692 1.00 96.81 104 ASP A O 1
ATOM 771 N N . ASP A 1 105 ? -4.189 0.972 -10.665 1.00 97.06 105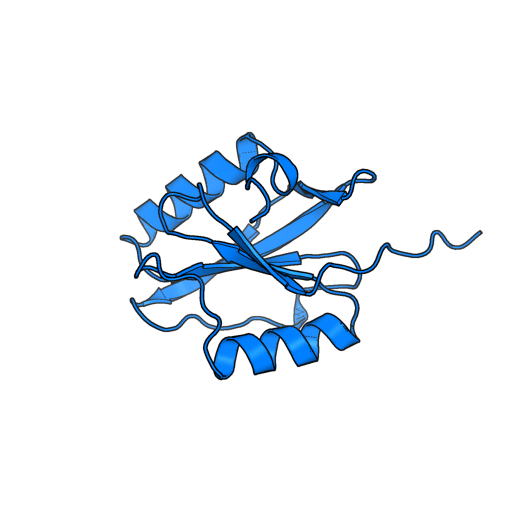 ASP A N 1
ATOM 772 C CA . ASP A 1 105 ? -4.895 -0.245 -10.285 1.00 97.06 105 ASP A CA 1
ATOM 773 C C . ASP A 1 105 ? -4.617 -0.600 -8.822 1.00 97.06 105 ASP A C 1
ATOM 775 O O . ASP A 1 105 ? -3.568 -0.268 -8.258 1.00 97.06 105 ASP A O 1
ATOM 779 N N . VAL A 1 106 ? -5.592 -1.255 -8.196 1.00 97.69 106 VAL A N 1
ATOM 780 C CA . VAL A 1 106 ? -5.574 -1.569 -6.771 1.00 97.69 106 VAL A CA 1
ATOM 781 C C . VAL A 1 106 ? -6.278 -2.884 -6.470 1.00 97.69 106 VAL A C 1
ATOM 783 O O . VAL A 1 106 ? -7.405 -3.151 -6.897 1.00 97.69 106 VAL A O 1
ATOM 786 N N . TYR A 1 107 ? -5.622 -3.684 -5.640 1.00 97.62 107 TYR A N 1
ATOM 787 C CA . TYR A 1 107 ? -6.187 -4.863 -5.018 1.00 97.62 107 TYR A CA 1
ATOM 788 C C . TYR A 1 107 ? -6.351 -4.626 -3.517 1.00 97.62 107 TYR A C 1
ATOM 790 O O . TYR A 1 107 ? -5.393 -4.350 -2.796 1.00 97.62 107 TYR A O 1
ATOM 798 N N . VAL A 1 108 ? -7.587 -4.738 -3.036 1.00 97.38 108 VAL A N 1
ATOM 799 C CA . VAL A 1 108 ? -7.911 -4.611 -1.613 1.00 97.38 108 VAL A CA 1
ATOM 800 C C . VAL A 1 108 ? -7.848 -5.999 -0.984 1.00 97.38 108 VAL A C 1
ATOM 802 O O . VAL A 1 108 ? -8.729 -6.824 -1.217 1.00 97.38 108 VAL A O 1
ATOM 805 N N . VAL A 1 109 ? -6.806 -6.261 -0.192 1.00 97.25 109 VAL A N 1
ATOM 806 C CA . VAL A 1 109 ? -6.651 -7.533 0.533 1.00 97.25 109 VAL A CA 1
ATOM 807 C C . VAL A 1 109 ? -7.590 -7.559 1.737 1.00 97.25 109 VAL A C 1
ATOM 809 O O . VAL A 1 109 ? -8.274 -8.551 1.978 1.00 97.25 109 VAL A O 1
ATOM 812 N N . VAL A 1 110 ? -7.632 -6.451 2.481 1.00 96.75 110 VAL A N 1
ATOM 813 C CA . VAL A 1 110 ? -8.496 -6.253 3.650 1.00 96.75 110 VAL A CA 1
ATOM 814 C C . VAL A 1 110 ? -9.027 -4.823 3.641 1.00 96.75 110 VAL A C 1
ATOM 816 O O . VAL A 1 110 ? -8.255 -3.874 3.503 1.00 96.75 110 VAL A O 1
ATOM 819 N N . GLU A 1 111 ? -10.336 -4.656 3.816 1.00 95.00 111 GLU A N 1
ATOM 820 C CA . GLU A 1 111 ? -10.954 -3.346 4.037 1.00 95.00 111 GLU A CA 1
ATOM 821 C C . GLU A 1 111 ? -10.731 -2.883 5.483 1.00 95.00 111 GLU A C 1
ATOM 823 O O . GLU A 1 111 ? -10.835 -3.672 6.426 1.00 95.00 111 GLU A O 1
ATOM 828 N N . ALA A 1 112 ? -10.452 -1.594 5.679 1.00 93.06 112 ALA A N 1
ATOM 829 C CA . ALA A 1 112 ? -10.334 -1.042 7.024 1.00 93.06 112 ALA A CA 1
ATOM 830 C C . ALA A 1 112 ? -11.691 -1.032 7.738 1.00 93.06 112 ALA A C 1
ATOM 832 O O . ALA A 1 112 ? -12.740 -0.771 7.144 1.00 93.06 112 ALA A O 1
ATOM 833 N N . PHE A 1 113 ? -11.676 -1.260 9.050 1.00 88.75 113 PHE A N 1
ATOM 834 C CA . PHE A 1 113 ? -12.901 -1.193 9.838 1.00 88.75 113 PHE A CA 1
ATOM 835 C C . PHE A 1 113 ? -13.179 0.259 10.203 1.00 88.75 113 PHE A C 1
ATOM 837 O O . PHE A 1 113 ? -12.300 0.965 10.699 1.00 88.75 113 PHE A O 1
ATOM 844 N N . LYS A 1 114 ? -14.424 0.706 10.014 1.00 75.31 114 LYS A N 1
ATOM 845 C CA . LYS A 1 114 ? -14.839 2.035 10.471 1.00 75.31 114 LYS A CA 1
ATOM 846 C C . LYS A 1 114 ? -14.593 2.143 11.975 1.00 75.31 114 LYS A C 1
ATOM 848 O O . LYS A 1 114 ? -15.087 1.305 12.733 1.00 75.31 114 LYS A O 1
ATOM 853 N N . LYS A 1 115 ? -13.866 3.178 12.411 1.00 64.75 115 LYS A N 1
ATOM 854 C CA . LYS A 1 115 ? -13.799 3.534 13.834 1.00 64.75 115 LYS A CA 1
ATOM 855 C C . LYS A 1 115 ? -15.238 3.706 14.317 1.00 64.75 115 LYS A C 1
ATOM 857 O O . LYS A 1 115 ? -15.968 4.541 13.783 1.00 64.75 115 LYS A O 1
ATOM 862 N N . GLN A 1 116 ? -15.670 2.898 15.284 1.00 57.00 116 GLN A N 1
ATOM 863 C CA . GLN A 1 116 ? -16.940 3.166 15.951 1.00 57.00 116 GLN A CA 1
ATOM 864 C C . GLN A 1 116 ? -16.804 4.539 16.609 1.00 57.00 116 GLN A C 1
ATOM 866 O O . GLN A 1 116 ? -15.916 4.742 17.435 1.00 57.00 116 GLN A O 1
ATOM 871 N N . GLN A 1 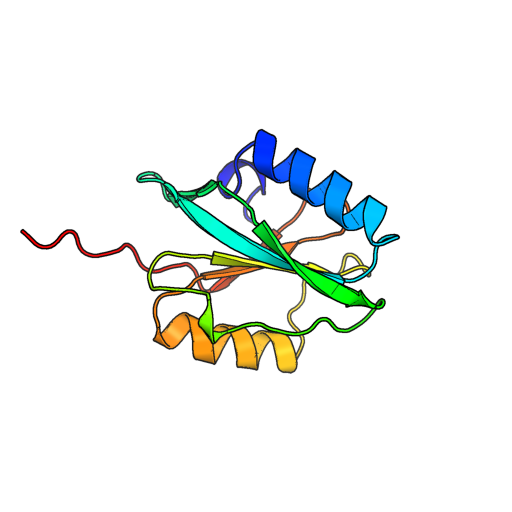117 ? -17.641 5.496 16.208 1.00 50.16 117 GLN A N 1
ATOM 872 C CA . GLN A 1 117 ? -17.773 6.735 16.961 1.00 50.16 117 GLN A CA 1
ATOM 873 C C . GLN A 1 117 ? -18.337 6.343 18.327 1.00 50.16 117 GLN A C 1
ATOM 875 O O . GLN A 1 117 ? -19.476 5.882 18.414 1.00 50.16 117 GLN A O 1
ATOM 880 N N . SER A 1 118 ? -17.521 6.449 19.375 1.00 47.56 118 SER A N 1
ATOM 881 C CA . SER A 1 118 ? -18.009 6.361 20.748 1.00 47.56 118 SER A CA 1
ATOM 882 C C . SER A 1 118 ? -19.093 7.426 20.915 1.00 47.56 118 SER A C 1
ATOM 884 O O . SER A 1 118 ? -18.799 8.612 20.760 1.00 47.56 118 SER A O 1
ATOM 886 N N . GLN A 1 119 ? -20.336 6.989 21.139 1.00 37.91 119 GLN A N 1
ATOM 887 C CA . GLN A 1 119 ? -21.439 7.861 21.558 1.00 37.91 119 GLN A CA 1
ATOM 888 C C . GLN A 1 119 ? -21.142 8.497 22.914 1.00 37.91 119 GLN A C 1
ATOM 890 O O . GLN A 1 119 ? -20.524 7.809 23.761 1.00 37.91 119 GLN A O 1
#

Radius of gyration: 13.07 Å; Cα contacts (8 Å, |Δi|>4): 263; chains: 1; bounding box: 35×30×34 Å

Sequence (119 aa):
MAKVEQLIDASSLEAMRETIEEARGNEVFFLARLDDRGMAHEIVPLARGHDSAVPALMQVAGQGDVVIHNHPSGCLDPSSPDIAVASELGNRGVGCYIVNNAVDDVYVVVEAFKKQQSQ

Nearest PDB structures (foldseek):
  8s9s-assembly1_8  TM=7.036E-01  e=3.259E-02  Homo sapiens
  2ph7-assembly2_B  TM=3.781E-01  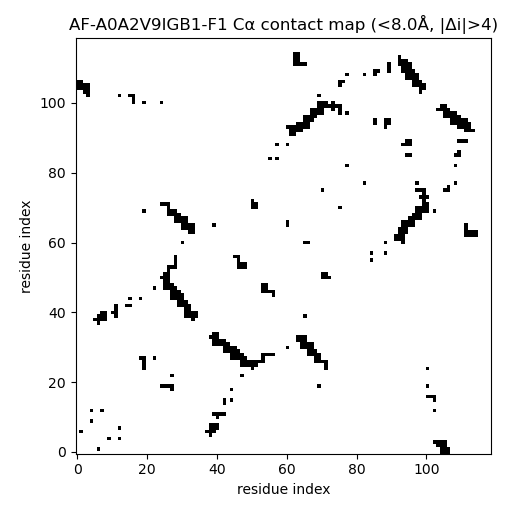e=5.091E-01  Archaeoglobus fulgidus DSM 4304
  2x9a-assembly1_D  TM=4.964E-01  e=1.509E+00  Escherichia coli
  2ph7-assembly1_A  TM=2.877E-01  e=5.091E-01  Archaeoglobus fulgidus DSM 4304
  5jy4-assembly1_A  TM=4.665E-01  e=6.565E+00  Escherichia coli O157:H7

Foldseek 3Di:
DDWLVLAEPPVVLVVLLVVCVVLVVFKWKWKFAADPSNHTDPIDTDWTDGQQDIDDPLVVDAARMEIEMERSVQDQPDDPVQLVSQVVNVVRQYWYKYAHSSSGDIDTPHRGDPDPDDD

pLDDT: mean 93.42, std 10.71, range [37.91, 98.75]

Secondary structure (DSSP, 8-state):
--BGGGTB-HHHHHHHHHHHHHTTT--EEEEEEE-TTS-EEEEEEEEE--SS-----GGG--TT-EEEEEETTS--PPPHHHHHHHHHHHTTT-EEEEEETTS-BEEEEEPPPPPP---

Solvent-accessible surface area (backbone atoms only — not comparable to full-atom values): 6404 Å² total; per-residue (Å²): 128,62,58,35,80,75,42,35,38,73,70,40,44,51,53,49,35,53,52,27,54,76,52,72,47,20,15,37,26,30,40,27,40,48,49,101,85,59,34,28,34,80,64,42,82,75,34,74,41,38,74,85,51,52,65,81,72,70,88,78,65,49,59,28,19,34,39,37,35,36,31,50,81,57,61,58,76,76,50,75,69,50,52,53,53,34,52,61,38,35,77,53,24,17,13,27,36,30,24,25,61,80,54,67,47,44,35,76,80,31,76,46,35,78,68,78,78,84,127

Mean predicted aligned error: 3.58 Å